Protein AF-A0A318QXX5-F1 (afdb_monomer)

Organism: NCBI:txid2213228

Nearest PDB structures (foldseek):
  4w9m-assembly2_I  TM=5.489E-01  e=1.765E+00  Thermotoga maritima MSB8
  3qf7-assembly3_B  TM=5.297E-01  e=2.917E+00  Thermotoga maritima
  3qg5-assembly1_B  TM=5.501E-01  e=6.599E+00  Thermotoga maritima
  1ri6-assembly1_A  TM=5.074E-01  e=7.027E+00  Escherichia coli

Foldseek 3Di:
DPPPQKWKFKAFPVRHGQPVGGDTDSDPVVSLVVLLVCLVPVLVVDDLRNLWIFMWIQDPVRDTDTDDTNVSSNDDPPD

Mean predicted aligned error: 7.47 Å

Structure (mmCIF, N/CA/C/O backbone):
data_AF-A0A318QXX5-F1
#
_entry.id   AF-A0A318QXX5-F1
#
loop_
_atom_site.group_PDB
_atom_site.id
_atom_site.type_symbol
_atom_site.label_atom_id
_atom_site.label_alt_id
_atom_site.label_comp_id
_atom_site.label_asym_id
_atom_site.label_entity_id
_atom_site.label_seq_id
_atom_site.pdbx_PDB_ins_code
_atom_site.Cartn_x
_atom_site.Cartn_y
_atom_site.Cartn_z
_atom_site.occupancy
_atom_site.B_iso_or_equiv
_atom_site.auth_seq_id
_atom_site.auth_comp_id
_atom_site.auth_asym_id
_atom_site.auth_atom_id
_atom_site.pdbx_PDB_model_num
ATOM 1 N N . MET A 1 1 ? -11.619 1.432 26.383 1.00 39.44 1 MET A N 1
ATOM 2 C CA . MET A 1 1 ? -11.019 2.020 25.165 1.00 39.44 1 MET A CA 1
ATOM 3 C C . MET A 1 1 ? -11.192 1.016 24.041 1.00 39.44 1 MET A C 1
ATOM 5 O O . MET A 1 1 ? -10.592 -0.046 24.108 1.00 39.44 1 MET A O 1
ATOM 9 N N . ALA A 1 2 ? -12.088 1.277 23.085 1.00 45.03 2 ALA A N 1
ATOM 10 C CA . ALA A 1 2 ? -12.274 0.375 21.954 1.00 45.03 2 ALA A CA 1
ATOM 11 C C . ALA A 1 2 ? -10.965 0.333 21.158 1.00 45.03 2 ALA A C 1
ATOM 13 O O . ALA A 1 2 ? -10.545 1.360 20.624 1.00 45.03 2 ALA A O 1
ATOM 14 N N . LEU A 1 3 ? -10.314 -0.832 21.121 1.00 53.16 3 LEU A N 1
ATOM 15 C CA . LEU A 1 3 ? -9.247 -1.135 20.173 1.00 53.16 3 LEU A CA 1
ATOM 16 C C . LEU A 1 3 ? -9.867 -1.009 18.783 1.00 53.16 3 LEU A C 1
ATOM 18 O O . LEU A 1 3 ? -10.463 -1.951 18.264 1.00 53.16 3 LEU A O 1
ATOM 22 N N . ARG A 1 4 ? -9.837 0.201 18.221 1.00 59.62 4 ARG A N 1
ATOM 23 C CA . ARG A 1 4 ? -10.238 0.435 16.839 1.00 59.62 4 ARG A CA 1
ATOM 24 C C . ARG A 1 4 ? -9.331 -0.465 16.014 1.00 59.62 4 ARG A C 1
ATOM 26 O O . ARG A 1 4 ? -8.123 -0.258 16.015 1.00 59.62 4 ARG A O 1
ATOM 33 N N . ARG A 1 5 ? -9.899 -1.512 15.409 1.00 66.94 5 ARG A N 1
ATOM 34 C CA . ARG A 1 5 ? -9.175 -2.381 14.479 1.00 66.94 5 ARG A CA 1
ATOM 35 C C . ARG A 1 5 ? -8.704 -1.500 13.336 1.00 66.94 5 ARG A C 1
ATOM 37 O O . ARG A 1 5 ? -9.492 -1.073 12.497 1.00 66.94 5 ARG A O 1
ATOM 44 N N . THR A 1 6 ? -7.430 -1.165 13.386 1.00 76.94 6 THR A N 1
ATOM 45 C CA . THR A 1 6 ? -6.772 -0.319 12.411 1.00 76.94 6 THR A CA 1
ATOM 46 C C . THR A 1 6 ? -6.478 -1.191 11.199 1.00 76.94 6 THR A C 1
ATOM 48 O O . THR A 1 6 ? -5.570 -2.014 11.240 1.00 76.94 6 THR A O 1
ATOM 51 N N . ILE A 1 7 ? -7.300 -1.079 10.155 1.00 87.56 7 ILE A N 1
ATOM 52 C CA . ILE A 1 7 ? -7.080 -1.815 8.906 1.00 87.56 7 ILE A CA 1
ATOM 53 C C . ILE A 1 7 ? -6.125 -1.006 8.041 1.00 87.56 7 ILE A C 1
ATOM 55 O O . ILE A 1 7 ? -6.318 0.190 7.835 1.00 87.56 7 ILE A O 1
ATOM 59 N N . TYR A 1 8 ? -5.109 -1.669 7.521 1.00 87.94 8 TYR A N 1
ATOM 60 C CA . TYR A 1 8 ? -4.144 -1.130 6.587 1.00 87.94 8 TYR A CA 1
ATOM 61 C C . TYR A 1 8 ? -4.388 -1.731 5.205 1.00 87.94 8 TYR A C 1
ATOM 63 O O . TYR A 1 8 ? -4.859 -2.857 5.086 1.00 87.94 8 TYR A O 1
ATOM 7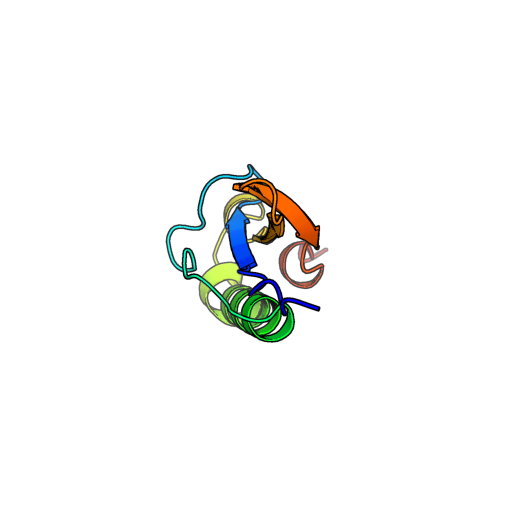1 N N . ARG A 1 9 ? -4.061 -0.992 4.153 1.00 89.00 9 ARG A N 1
ATOM 72 C CA . ARG A 1 9 ? -4.076 -1.484 2.772 1.00 89.00 9 ARG A CA 1
ATOM 73 C C . ARG A 1 9 ? -2.861 -0.963 2.025 1.00 89.00 9 ARG A C 1
ATOM 75 O O . ARG A 1 9 ? -2.291 0.061 2.412 1.00 89.00 9 ARG A O 1
ATOM 82 N N . LEU A 1 10 ? -2.500 -1.648 0.950 1.00 87.81 10 LEU A N 1
ATOM 83 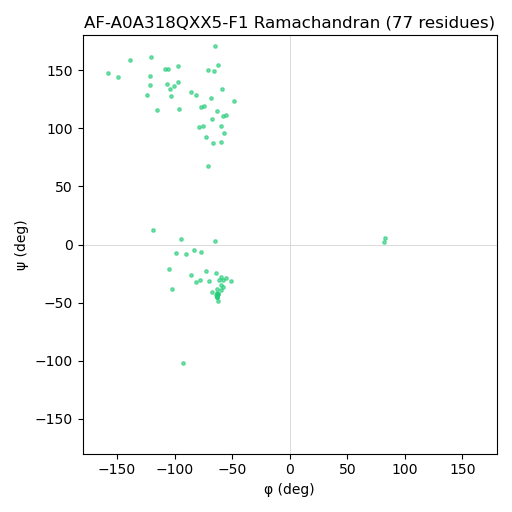C CA . LEU A 1 10 ? -1.414 -1.238 0.070 1.00 87.81 10 LEU A CA 1
ATOM 84 C C . LEU A 1 10 ? -1.989 -0.619 -1.203 1.00 87.81 10 LEU A C 1
ATOM 86 O O . LEU A 1 10 ? -2.852 -1.195 -1.863 1.00 87.81 10 LEU A O 1
ATOM 90 N N . THR A 1 11 ? -1.517 0.575 -1.532 1.00 88.00 11 THR A N 1
ATOM 91 C CA . THR A 1 11 ? -1.898 1.325 -2.731 1.00 88.00 11 THR A CA 1
ATOM 92 C C . THR A 1 11 ? -0.667 1.595 -3.576 1.00 88.00 11 THR A C 1
ATOM 94 O O . THR A 1 11 ? 0.453 1.543 -3.073 1.00 88.00 11 THR A O 1
ATOM 97 N N . GLY A 1 12 ? -0.856 1.915 -4.849 1.00 84.19 12 GLY A N 1
ATOM 98 C CA . GLY A 1 12 ? 0.186 2.537 -5.654 1.00 84.19 12 GLY A CA 1
ATOM 99 C C . GLY A 1 12 ? 0.538 3.939 -5.143 1.00 84.19 12 GLY A C 1
ATOM 100 O O . GLY A 1 12 ? -0.146 4.511 -4.281 1.00 84.19 12 GLY A O 1
ATOM 101 N N . LEU A 1 13 ? 1.611 4.506 -5.694 1.00 76.31 13 LEU A N 1
ATOM 102 C CA . LEU A 1 13 ? 2.037 5.896 -5.478 1.00 76.31 13 LEU A CA 1
ATOM 103 C C . LEU A 1 13 ? 0.985 6.922 -5.915 1.00 76.31 13 LEU A C 1
ATOM 105 O O . LEU A 1 13 ? 0.923 8.025 -5.382 1.00 76.31 13 LEU A O 1
ATOM 109 N N . ASP A 1 14 ? 0.167 6.556 -6.892 1.00 74.88 14 ASP A N 1
ATOM 110 C CA . ASP A 1 14 ? -0.956 7.333 -7.403 1.00 74.88 14 ASP A CA 1
ATOM 111 C C . ASP A 1 14 ? -2.186 7.284 -6.478 1.00 74.88 14 ASP A C 1
ATOM 113 O O . ASP A 1 14 ? -3.157 8.006 -6.691 1.00 74.88 14 ASP A O 1
ATOM 117 N N . GLY A 1 15 ? -2.140 6.464 -5.422 1.00 74.06 15 GLY A N 1
ATOM 118 C CA . GLY A 1 15 ? -3.242 6.271 -4.483 1.00 74.06 15 GLY A CA 1
ATOM 119 C C . GLY A 1 15 ? -4.310 5.291 -4.973 1.00 74.06 15 GLY A C 1
ATOM 120 O O . GLY A 1 15 ? -5.282 5.061 -4.247 1.00 74.06 15 GLY A O 1
ATOM 121 N N . ALA A 1 16 ? -4.135 4.686 -6.153 1.00 79.38 16 ALA A N 1
ATOM 122 C CA . ALA A 1 16 ? -4.983 3.598 -6.624 1.00 79.38 16 ALA A CA 1
ATOM 123 C C . ALA A 1 16 ? -4.722 2.305 -5.831 1.00 79.38 16 ALA A C 1
ATOM 125 O O . ALA A 1 16 ? -3.606 2.082 -5.353 1.00 79.38 16 ALA A O 1
ATOM 126 N N . PRO A 1 17 ? -5.730 1.433 -5.662 1.00 78.12 17 PRO A N 1
ATOM 127 C CA . PRO A 1 17 ? -5.534 0.129 -5.035 1.00 78.12 17 PRO A CA 1
ATOM 128 C C . PRO A 1 17 ? -4.493 -0.687 -5.807 1.00 78.12 17 PRO A C 1
ATOM 130 O O . PRO A 1 17 ? -4.524 -0.757 -7.035 1.00 78.12 17 PRO A O 1
ATOM 133 N N . HIS A 1 18 ? -3.551 -1.299 -5.090 1.00 79.38 18 HIS A N 1
ATOM 134 C CA . HIS A 1 18 ? -2.477 -2.050 -5.728 1.00 79.38 18 HIS A CA 1
ATOM 135 C C . HIS A 1 18 ? -3.009 -3.383 -6.267 1.00 79.38 18 HIS A C 1
ATOM 137 O O . HIS A 1 18 ? -3.420 -4.235 -5.488 1.00 79.38 18 HIS A O 1
ATOM 143 N N . HIS A 1 19 ? -2.930 -3.628 -7.576 1.00 75.88 19 HIS A N 1
ATOM 144 C CA . HIS A 1 19 ? -3.645 -4.738 -8.234 1.00 75.88 19 HIS A CA 1
ATOM 145 C C . HIS A 1 19 ? -3.368 -6.133 -7.641 1.00 75.88 19 HIS A C 1
ATOM 147 O O . HIS A 1 19 ? -4.222 -7.010 -7.704 1.00 75.88 19 HIS A O 1
ATOM 153 N N . VAL A 1 20 ? -2.177 -6.343 -7.071 1.00 78.31 20 VAL A N 1
ATOM 154 C CA . VAL A 1 20 ? -1.774 -7.630 -6.471 1.00 78.31 20 VAL A CA 1
ATOM 155 C C . VAL A 1 20 ? -1.793 -7.630 -4.939 1.00 78.31 20 VAL A C 1
ATOM 157 O O . VAL A 1 20 ? -1.874 -8.685 -4.320 1.00 78.31 20 VAL A O 1
ATOM 160 N N . LEU A 1 21 ? -1.723 -6.457 -4.308 1.00 80.81 21 LEU A N 1
ATOM 161 C CA . LEU A 1 21 ? -1.533 -6.328 -2.856 1.00 80.81 21 LEU A CA 1
ATOM 162 C C . LEU A 1 21 ? -2.704 -5.617 -2.172 1.00 80.81 21 LEU A C 1
ATOM 164 O O . LEU A 1 21 ? -2.580 -5.229 -1.007 1.00 80.81 21 LEU A O 1
ATOM 168 N N . ASP A 1 22 ? -3.823 -5.451 -2.881 1.00 79.12 22 ASP A N 1
ATOM 169 C CA . ASP A 1 22 ? -5.079 -4.902 -2.371 1.00 79.12 22 ASP A CA 1
ATOM 170 C C . ASP A 1 22 ? -5.751 -5.894 -1.410 1.00 79.12 22 ASP A C 1
ATOM 172 O O . ASP A 1 22 ? -6.777 -6.509 -1.688 1.00 79.12 22 ASP A O 1
ATOM 176 N N . ALA A 1 23 ? -5.099 -6.100 -0.270 1.00 83.12 23 ALA A N 1
ATOM 177 C CA . ALA A 1 23 ? -5.565 -6.919 0.830 1.00 83.12 23 ALA A CA 1
ATOM 178 C C . ALA A 1 23 ? -5.670 -6.061 2.103 1.00 83.12 23 ALA A C 1
ATOM 180 O O . ALA A 1 23 ? -4.851 -5.157 2.314 1.00 83.12 23 ALA A O 1
ATOM 181 N N . PRO A 1 24 ? -6.659 -6.328 2.973 1.00 85.19 24 PRO A N 1
ATOM 182 C CA . PRO A 1 24 ? -6.747 -5.694 4.277 1.00 85.19 24 PRO A CA 1
ATOM 183 C C . PRO A 1 24 ? -5.741 -6.335 5.241 1.00 85.19 24 PRO A C 1
ATOM 185 O O . PRO A 1 24 ? -5.830 -7.515 5.573 1.00 85.19 24 PRO A O 1
ATOM 188 N N . TYR A 1 25 ? -4.804 -5.538 5.734 1.00 87.88 25 TYR A N 1
ATOM 189 C CA . TYR A 1 25 ? -3.827 -5.925 6.743 1.00 87.88 25 TYR A CA 1
ATOM 190 C C . TYR A 1 25 ? -4.267 -5.408 8.112 1.00 87.88 25 TYR A C 1
ATOM 192 O O . TYR A 1 25 ? -4.667 -4.260 8.258 1.00 87.88 25 TYR A O 1
ATOM 200 N N . GLU A 1 26 ? -4.156 -6.222 9.152 1.00 84.69 26 GLU A N 1
ATOM 201 C CA . GLU A 1 26 ? -4.484 -5.808 10.527 1.00 84.69 26 GLU A CA 1
ATOM 202 C C . GLU A 1 26 ? -3.341 -5.056 11.229 1.00 84.69 26 GLU A C 1
ATOM 204 O O . GLU A 1 26 ? -3.477 -4.602 12.363 1.00 84.69 26 GLU A O 1
ATOM 209 N N . SER A 1 27 ? -2.179 -4.955 10.580 1.00 85.94 27 SER A N 1
ATOM 210 C CA . SER A 1 27 ? -0.975 -4.342 11.137 1.00 85.94 27 SER A CA 1
ATOM 211 C C . SER A 1 27 ? -0.116 -3.707 10.052 1.00 85.94 27 SER A C 1
ATOM 213 O O . SER A 1 27 ? 0.032 -4.258 8.959 1.00 85.94 27 SER A O 1
ATOM 215 N N . ILE A 1 28 ? 0.519 -2.583 10.394 1.00 84.75 28 ILE A N 1
ATOM 216 C CA . ILE A 1 28 ? 1.449 -1.884 9.499 1.00 84.75 28 ILE A CA 1
ATOM 217 C C . ILE A 1 28 ? 2.636 -2.768 9.105 1.00 84.75 28 ILE A C 1
ATOM 219 O O . ILE A 1 28 ? 3.089 -2.706 7.970 1.00 84.75 28 ILE A O 1
ATOM 223 N N . ASP A 1 29 ? 3.101 -3.629 10.013 1.00 86.56 29 ASP A N 1
ATOM 224 C CA . ASP A 1 29 ? 4.230 -4.524 9.761 1.00 86.56 29 ASP A CA 1
ATOM 225 C C . ASP A 1 29 ? 3.888 -5.585 8.704 1.00 86.56 29 ASP A C 1
ATOM 227 O O . ASP A 1 29 ? 4.660 -5.825 7.781 1.00 86.56 29 ASP A O 1
ATOM 231 N N . ALA A 1 30 ? 2.675 -6.149 8.756 1.00 87.25 30 ALA A N 1
ATOM 232 C CA . ALA A 1 30 ? 2.196 -7.079 7.735 1.00 87.25 30 ALA A CA 1
ATOM 233 C C . ALA A 1 30 ? 2.113 -6.407 6.353 1.00 87.25 30 ALA A C 1
ATOM 235 O O . ALA A 1 30 ? 2.577 -6.981 5.368 1.00 87.25 30 ALA A O 1
ATOM 236 N N . ALA A 1 31 ? 1.613 -5.168 6.302 1.00 87.44 31 ALA A N 1
ATOM 237 C CA . ALA A 1 31 ? 1.578 -4.369 5.081 1.00 87.44 31 ALA A CA 1
ATOM 238 C C . ALA A 1 31 ? 2.999 -4.057 4.563 1.00 87.44 31 ALA A C 1
ATOM 240 O O . ALA A 1 31 ? 3.290 -4.234 3.383 1.00 87.44 31 ALA A O 1
ATOM 241 N N . LEU A 1 32 ? 3.923 -3.660 5.443 1.00 86.00 32 LEU A N 1
ATOM 242 C CA . LEU A 1 32 ? 5.321 -3.388 5.093 1.00 86.00 32 LEU A CA 1
ATOM 243 C C . LEU A 1 32 ? 6.050 -4.631 4.585 1.00 86.00 32 LEU A C 1
ATOM 245 O O . LEU A 1 32 ? 6.802 -4.537 3.618 1.00 86.00 32 LEU A O 1
ATOM 249 N N . ARG A 1 33 ? 5.846 -5.794 5.209 1.00 87.44 33 ARG A N 1
ATOM 250 C CA . ARG A 1 33 ? 6.443 -7.058 4.757 1.00 87.44 33 ARG A CA 1
ATOM 251 C C . ARG A 1 33 ? 5.945 -7.445 3.372 1.00 87.44 33 ARG A C 1
ATOM 253 O O . ARG A 1 33 ? 6.761 -7.783 2.521 1.00 87.44 33 ARG A O 1
ATOM 260 N N . ALA A 1 34 ? 4.640 -7.334 3.127 1.00 87.12 34 ALA A N 1
ATOM 261 C CA . ALA A 1 34 ? 4.066 -7.593 1.811 1.00 87.12 34 ALA A CA 1
ATOM 262 C C . ALA A 1 34 ? 4.609 -6.619 0.752 1.00 87.12 34 ALA A C 1
ATOM 264 O O . ALA A 1 34 ? 5.011 -7.048 -0.328 1.00 87.12 34 ALA A O 1
ATOM 265 N N . ALA A 1 35 ? 4.720 -5.330 1.087 1.00 85.19 35 ALA A N 1
ATOM 266 C CA . ALA A 1 35 ? 5.298 -4.336 0.190 1.00 85.19 35 ALA A CA 1
ATOM 267 C C . ALA A 1 35 ? 6.784 -4.598 -0.110 1.00 85.19 35 ALA A C 1
ATOM 269 O O . ALA A 1 35 ? 7.198 -4.539 -1.264 1.00 85.19 35 ALA A O 1
ATOM 270 N N . ASN A 1 36 ? 7.586 -4.945 0.903 1.00 84.25 36 ASN A N 1
ATOM 271 C CA . ASN A 1 36 ? 8.990 -5.320 0.710 1.00 84.25 36 ASN A CA 1
ATOM 272 C C . ASN A 1 36 ? 9.128 -6.586 -0.141 1.00 84.25 36 ASN A C 1
ATOM 274 O O . ASN A 1 36 ? 9.930 -6.603 -1.066 1.00 84.25 36 ASN A O 1
ATOM 278 N N . SER A 1 37 ? 8.328 -7.619 0.131 1.00 84.81 37 SER A N 1
ATOM 279 C CA . SER A 1 37 ? 8.358 -8.869 -0.633 1.00 84.81 37 SER A CA 1
ATOM 280 C C . SER A 1 37 ? 7.962 -8.654 -2.095 1.00 84.81 37 SER A C 1
ATOM 282 O O . SER A 1 37 ? 8.579 -9.222 -2.993 1.00 84.81 37 SER A O 1
ATOM 284 N N . TRP A 1 38 ? 6.987 -7.780 -2.355 1.00 83.31 38 TRP A N 1
ATOM 285 C CA . TRP A 1 38 ? 6.661 -7.364 -3.715 1.00 83.31 38 TRP A CA 1
ATOM 286 C 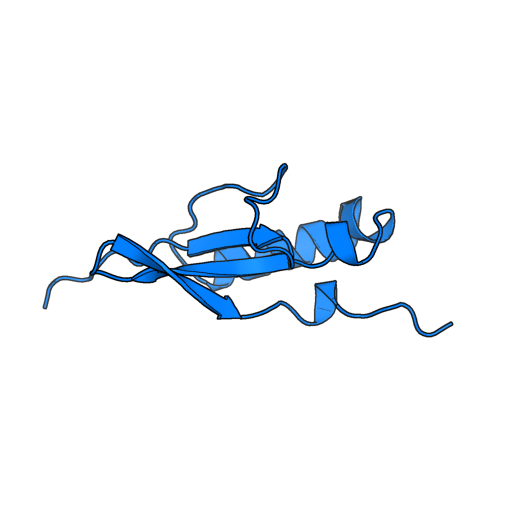C . TRP A 1 38 ? 7.824 -6.644 -4.379 1.00 83.31 38 TRP A C 1
ATOM 288 O O . TRP A 1 38 ? 8.198 -6.980 -5.498 1.00 83.31 38 TRP A O 1
ATOM 298 N N . CYS A 1 39 ? 8.403 -5.679 -3.673 1.00 78.88 39 CYS A N 1
ATOM 299 C CA . CYS A 1 39 ? 9.505 -4.870 -4.153 1.00 78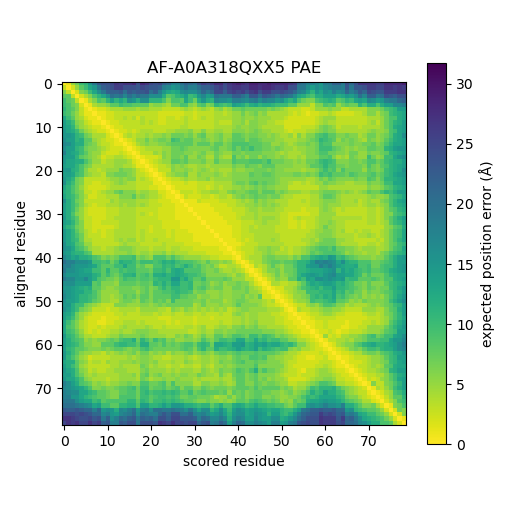.88 39 CYS A CA 1
ATOM 300 C C . CYS A 1 39 ? 10.749 -5.685 -4.519 1.00 78.88 39 CYS A C 1
ATOM 302 O O . CYS A 1 39 ? 11.400 -5.350 -5.504 1.00 78.88 39 CYS A O 1
ATOM 304 N N . ASP A 1 40 ? 11.056 -6.711 -3.725 1.00 79.81 40 ASP A N 1
ATOM 305 C CA . ASP A 1 40 ? 12.180 -7.636 -3.899 1.00 79.81 40 ASP A CA 1
ATOM 306 C C . ASP A 1 40 ? 11.903 -8.698 -4.977 1.00 79.81 40 ASP A C 1
ATOM 308 O O . ASP A 1 40 ? 12.806 -9.139 -5.677 1.00 79.81 40 ASP A O 1
ATOM 312 N N . GLY A 1 41 ? 10.636 -9.078 -5.160 1.00 78.94 41 GLY A N 1
ATOM 313 C CA . GLY A 1 41 ? 10.213 -10.034 -6.179 1.00 78.94 41 GLY A CA 1
ATOM 314 C C . GLY A 1 41 ? 9.787 -9.369 -7.490 1.00 78.94 41 GLY A C 1
ATOM 315 O O . GLY A 1 41 ? 10.596 -8.992 -8.337 1.00 78.94 41 GLY A O 1
ATOM 316 N N . GLN A 1 42 ? 8.470 -9.278 -7.695 1.00 69.75 42 GLN A N 1
ATOM 317 C CA . GLN A 1 42 ? 7.868 -8.853 -8.968 1.00 69.75 42 GLN A CA 1
ATOM 318 C C . GLN A 1 42 ? 8.085 -7.361 -9.264 1.00 69.75 42 GLN A C 1
ATOM 320 O O . GLN A 1 42 ? 8.257 -6.978 -10.421 1.00 69.75 42 GLN A O 1
ATOM 325 N N . GLY A 1 43 ? 8.151 -6.537 -8.218 1.00 67.44 43 GLY A N 1
ATOM 326 C CA . GLY A 1 43 ? 8.351 -5.095 -8.288 1.00 67.44 43 GLY A CA 1
ATOM 327 C C . GLY A 1 43 ? 9.705 -4.680 -8.865 1.00 67.44 43 GLY A C 1
ATOM 328 O O . GLY A 1 43 ? 9.780 -3.605 -9.451 1.00 67.44 43 GLY A O 1
ATOM 329 N N . LEU A 1 44 ? 10.747 -5.523 -8.795 1.00 68.00 44 LEU A N 1
ATOM 330 C CA . LEU A 1 44 ? 12.044 -5.260 -9.444 1.00 68.00 44 LEU A CA 1
ATOM 331 C C . LEU A 1 44 ? 11.938 -5.142 -10.970 1.00 68.00 44 LEU A C 1
ATOM 333 O O . LEU A 1 44 ? 12.730 -4.437 -11.590 1.00 68.00 44 LEU A O 1
ATOM 337 N N . ARG A 1 45 ? 10.980 -5.845 -11.587 1.00 68.88 45 ARG A N 1
ATOM 338 C CA . ARG A 1 45 ? 10.772 -5.836 -13.046 1.00 68.88 45 ARG A CA 1
ATOM 339 C C . ARG A 1 45 ? 9.800 -4.746 -13.499 1.00 68.88 45 AR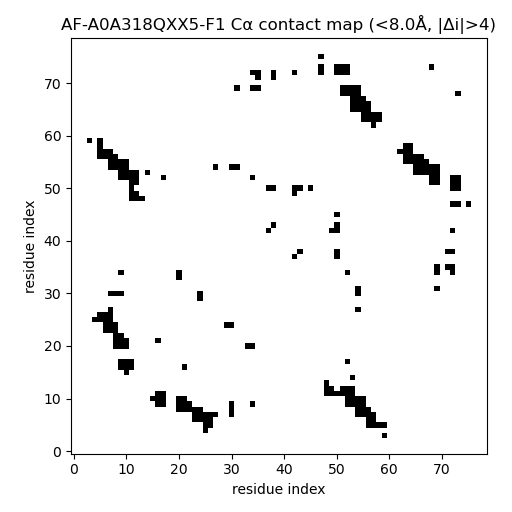G A C 1
ATOM 341 O O . ARG A 1 45 ? 9.642 -4.540 -14.699 1.00 68.88 45 ARG A O 1
ATOM 348 N N . CYS A 1 46 ? 9.146 -4.080 -12.553 1.00 68.69 46 CYS A N 1
ATOM 349 C CA . CYS A 1 46 ? 8.134 -3.067 -12.795 1.00 68.69 46 CYS A CA 1
ATOM 350 C C . CYS A 1 46 ? 8.729 -1.654 -12.731 1.00 68.69 46 CYS A C 1
ATOM 352 O O . CYS A 1 46 ? 9.718 -1.388 -12.049 1.00 68.69 46 CYS A O 1
ATOM 354 N N . THR A 1 47 ? 8.098 -0.717 -13.434 1.00 70.69 47 THR A N 1
ATOM 355 C CA . THR A 1 47 ? 8.417 0.712 -13.365 1.00 70.69 47 THR A CA 1
ATOM 356 C C . THR A 1 47 ? 8.186 1.273 -11.962 1.00 70.69 47 THR A C 1
ATOM 358 O O . THR A 1 47 ? 7.328 0.788 -11.236 1.00 70.69 47 THR A O 1
ATOM 361 N N . ILE A 1 48 ? 8.884 2.350 -11.581 1.00 68.88 48 ILE A N 1
ATOM 362 C CA . ILE A 1 48 ? 8.721 3.022 -10.270 1.00 68.88 48 ILE A CA 1
ATOM 363 C C . ILE A 1 48 ? 7.266 3.365 -9.933 1.00 68.88 48 ILE A C 1
ATOM 365 O O . ILE A 1 48 ? 6.896 3.338 -8.765 1.00 68.88 48 ILE A O 1
ATOM 369 N N . LYS A 1 49 ? 6.433 3.660 -10.936 1.00 67.00 49 LYS A N 1
ATOM 370 C CA . LYS A 1 49 ? 4.997 3.890 -10.734 1.00 67.00 49 LYS A CA 1
ATOM 371 C C . LYS A 1 49 ? 4.263 2.652 -10.211 1.00 67.00 49 LYS A C 1
ATOM 373 O O . LYS A 1 49 ? 3.453 2.784 -9.305 1.00 67.00 49 LYS A O 1
ATOM 378 N N . ASP A 1 50 ? 4.579 1.483 -10.753 1.00 67.81 50 ASP A N 1
ATOM 379 C CA . ASP A 1 50 ? 3.981 0.193 -10.388 1.00 67.81 50 ASP A CA 1
ATOM 380 C C . ASP A 1 50 ? 4.679 -0.456 -9.183 1.00 67.81 50 ASP A C 1
ATOM 382 O O . ASP A 1 50 ? 4.088 -1.244 -8.450 1.00 67.81 50 ASP A O 1
ATOM 386 N N . ARG A 1 51 ? 5.958 -0.130 -8.966 1.00 73.62 51 ARG A N 1
ATOM 387 C CA . ARG A 1 51 ? 6.747 -0.579 -7.814 1.00 73.62 51 ARG A CA 1
ATOM 388 C C . ARG A 1 51 ? 6.471 0.260 -6.574 1.00 73.62 51 ARG A C 1
ATOM 390 O O . ARG A 1 51 ? 6.571 -0.249 -5.464 1.00 73.62 51 ARG A O 1
ATOM 397 N N . GLY A 1 52 ? 6.165 1.540 -6.752 1.00 75.94 52 GLY A N 1
ATOM 398 C CA . GLY A 1 52 ? 5.941 2.483 -5.673 1.00 75.94 52 GLY A CA 1
ATOM 399 C C . GLY A 1 52 ? 4.677 2.144 -4.904 1.00 75.94 52 GLY A C 1
ATOM 400 O O . GLY A 1 52 ? 3.569 2.360 -5.385 1.00 75.94 52 GLY A O 1
ATOM 401 N N . ILE A 1 53 ? 4.859 1.637 -3.689 1.00 84.69 53 ILE A N 1
ATOM 402 C CA . ILE A 1 53 ? 3.768 1.253 -2.802 1.00 84.69 53 ILE A CA 1
ATOM 403 C C . ILE A 1 53 ? 3.600 2.314 -1.715 1.00 84.69 53 ILE A C 1
ATOM 405 O O . ILE A 1 53 ? 4.571 2.744 -1.095 1.00 84.69 53 ILE A O 1
ATOM 409 N N . GLY A 1 54 ? 2.358 2.717 -1.467 1.00 87.12 54 GLY A N 1
ATOM 410 C CA . GLY A 1 54 ? 1.922 3.478 -0.305 1.00 87.12 54 GLY A CA 1
ATOM 411 C C . GLY A 1 54 ? 1.140 2.595 0.664 1.00 87.12 54 GLY A C 1
ATOM 412 O O . GLY A 1 54 ? 0.300 1.791 0.270 1.00 87.12 54 GLY A O 1
ATOM 413 N N . VAL A 1 55 ? 1.403 2.751 1.957 1.00 87.56 55 VAL A N 1
ATOM 414 C CA . VAL A 1 55 ? 0.648 2.098 3.028 1.00 87.56 55 VAL A CA 1
ATOM 415 C C . VAL A 1 55 ? -0.406 3.073 3.520 1.00 87.56 55 VAL A C 1
ATOM 417 O O . VAL A 1 55 ? -0.079 4.126 4.077 1.00 87.56 55 VAL A O 1
ATOM 420 N N . GLN A 1 56 ? -1.674 2.721 3.345 1.00 89.69 56 GLN A N 1
ATOM 421 C CA . GLN A 1 56 ? -2.794 3.494 3.863 1.00 89.69 56 GLN A CA 1
ATOM 422 C C . GLN A 1 56 ? -3.426 2.815 5.066 1.00 89.69 56 GLN A C 1
ATOM 424 O O . GLN A 1 56 ? -3.423 1.595 5.177 1.00 89.69 56 GLN A O 1
ATOM 429 N N . VAL A 1 57 ? -4.001 3.620 5.952 1.00 88.44 57 VAL A N 1
ATOM 430 C CA . VAL A 1 57 ? -4.740 3.172 7.124 1.00 88.44 57 VAL A CA 1
ATOM 431 C C . VAL A 1 57 ? -6.166 3.688 7.092 1.00 88.44 57 VAL A C 1
ATOM 433 O O . VAL A 1 57 ? -6.401 4.856 6.778 1.00 88.44 57 VAL A O 1
ATOM 436 N N . LEU A 1 58 ? -7.113 2.826 7.441 1.00 87.00 58 LEU A N 1
ATOM 437 C CA . LEU A 1 58 ? -8.495 3.199 7.663 1.00 87.00 58 LEU A CA 1
ATOM 438 C C . LEU A 1 58 ? -8.585 3.907 9.013 1.00 87.00 58 LEU A C 1
ATOM 440 O O . LEU A 1 58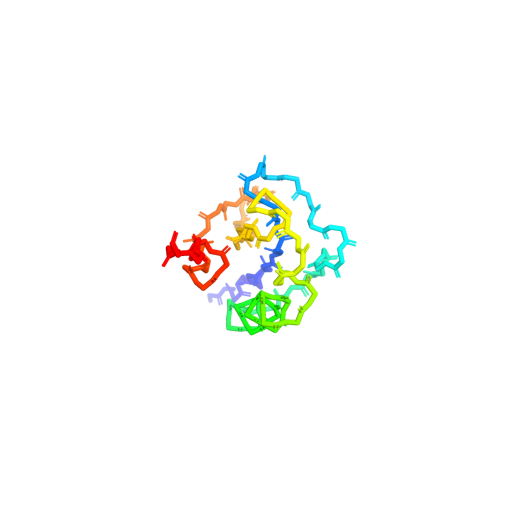 ? -8.553 3.289 10.080 1.00 87.00 58 LEU A O 1
ATOM 444 N N . ALA A 1 59 ? -8.667 5.231 8.970 1.00 80.88 59 ALA A N 1
ATOM 445 C CA . ALA A 1 59 ? -8.933 6.020 10.153 1.00 80.88 59 ALA A CA 1
ATOM 446 C C . ALA A 1 59 ? -10.349 5.712 10.662 1.00 80.88 59 ALA A C 1
ATOM 448 O O . ALA A 1 59 ? -11.264 5.414 9.897 1.00 80.88 59 ALA A O 1
ATOM 449 N N . GLY A 1 60 ? -10.559 5.815 11.977 1.00 76.12 60 GLY A N 1
ATOM 450 C CA . GLY A 1 60 ? -11.853 5.504 12.602 1.00 76.12 60 GLY A CA 1
ATOM 451 C C . GLY A 1 60 ? -13.014 6.429 12.204 1.00 76.12 60 GLY A C 1
ATOM 452 O O . GLY A 1 60 ? -14.100 6.287 12.751 1.00 76.12 60 GLY A O 1
ATOM 453 N N . ASN A 1 61 ? -12.783 7.383 11.299 1.00 80.00 61 ASN A N 1
ATOM 454 C CA . ASN A 1 61 ? -13.795 8.192 10.619 1.00 80.00 61 ASN A CA 1
ATOM 455 C C . ASN A 1 61 ? -14.210 7.605 9.247 1.00 80.00 61 ASN A C 1
ATOM 457 O O . ASN A 1 61 ? -14.959 8.250 8.523 1.00 80.00 61 ASN A O 1
ATOM 461 N N . GLY A 1 62 ? -13.702 6.424 8.871 1.00 81.69 62 GLY A N 1
ATOM 462 C CA . GLY A 1 62 ? -13.971 5.768 7.587 1.00 81.69 62 GLY A CA 1
ATOM 463 C C . GLY A 1 62 ? -13.110 6.267 6.422 1.00 81.69 6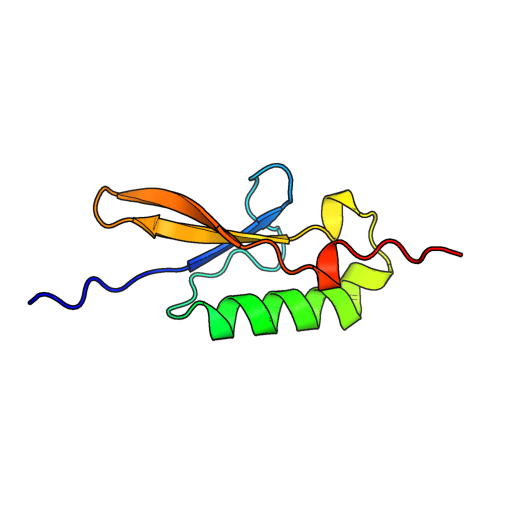2 GLY A C 1
ATOM 464 O O . GLY A 1 62 ? -13.333 5.862 5.286 1.00 81.69 62 GLY A O 1
ATOM 465 N N . THR A 1 63 ? -12.132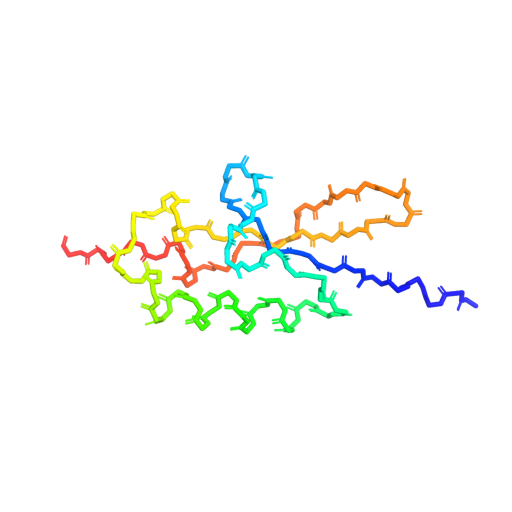 7.141 6.669 1.00 85.00 63 THR A N 1
ATOM 466 C CA . THR A 1 63 ? -11.252 7.678 5.622 1.00 85.00 63 THR A CA 1
ATOM 467 C C . THR A 1 63 ? -9.935 6.911 5.558 1.00 85.00 63 THR A C 1
ATOM 469 O O . THR A 1 63 ? -9.331 6.613 6.587 1.00 85.00 63 THR A O 1
ATOM 472 N N . TRP A 1 64 ? -9.442 6.653 4.349 1.00 86.69 64 TRP A N 1
ATOM 473 C CA . TRP A 1 64 ? -8.097 6.123 4.141 1.00 86.69 64 TRP A CA 1
ATOM 474 C C . TRP A 1 64 ? -7.062 7.242 4.205 1.00 86.69 64 TRP A C 1
ATOM 476 O O . TRP A 1 64 ? -7.199 8.266 3.538 1.00 86.69 64 TRP A O 1
ATOM 486 N N . ARG A 1 65 ? -6.019 7.058 5.012 1.00 85.81 65 ARG A N 1
ATOM 487 C CA . ARG A 1 65 ? -4.917 8.015 5.149 1.00 85.81 65 ARG A CA 1
ATOM 488 C C . ARG A 1 65 ? -3.606 7.322 4.847 1.00 85.81 65 ARG A C 1
ATOM 490 O O . ARG A 1 65 ? -3.325 6.286 5.439 1.00 85.81 65 ARG A O 1
ATOM 497 N N . THR A 1 66 ? -2.794 7.890 3.966 1.00 86.94 66 THR A N 1
ATOM 498 C CA . THR A 1 66 ? -1.444 7.370 3.743 1.00 86.94 66 THR A CA 1
ATOM 499 C C . THR A 1 66 ? -0.580 7.625 4.969 1.00 86.94 66 THR A C 1
ATOM 501 O O . THR A 1 66 ? -0.501 8.751 5.457 1.00 86.94 66 THR A O 1
ATOM 504 N N . VAL A 1 67 ? 0.024 6.560 5.488 1.00 85.75 67 VAL A N 1
ATOM 505 C CA . VAL A 1 67 ? 0.836 6.577 6.711 1.00 85.75 67 VAL A CA 1
ATOM 506 C C . VAL A 1 67 ? 2.317 6.568 6.376 1.00 85.75 67 VAL A C 1
ATOM 508 O O . VAL A 1 67 ? 3.112 7.204 7.057 1.00 85.75 67 VAL A O 1
ATOM 511 N N . CYS A 1 68 ? 2.691 5.808 5.350 1.00 83.31 68 CYS A N 1
ATOM 512 C CA . CYS A 1 68 ? 4.076 5.488 5.047 1.00 83.31 68 CYS A CA 1
ATOM 513 C C . CYS A 1 68 ? 4.210 5.103 3.575 1.00 83.31 68 CYS A C 1
ATOM 515 O O . CYS A 1 68 ? 3.304 4.495 3.008 1.00 83.31 68 CYS A O 1
ATOM 517 N N . TYR A 1 69 ? 5.362 5.416 2.989 1.00 81.12 69 TYR A N 1
ATOM 518 C CA . TYR A 1 69 ? 5.809 4.831 1.734 1.00 81.12 69 TYR A CA 1
ATOM 519 C C . TYR A 1 69 ? 7.072 4.014 2.022 1.00 81.12 69 TYR A C 1
ATOM 521 O O . TYR A 1 69 ? 8.067 4.602 2.452 1.00 81.12 69 TYR A O 1
ATOM 529 N N . PRO A 1 70 ? 7.067 2.682 1.847 1.00 76.94 70 PRO A N 1
ATOM 530 C CA . PRO A 1 70 ? 8.277 1.876 1.939 1.00 76.94 70 PRO A CA 1
ATOM 531 C C . PRO A 1 70 ? 9.360 2.393 0.988 1.00 76.94 70 PRO A C 1
ATOM 533 O O . PRO A 1 70 ? 9.262 2.249 -0.229 1.00 76.94 70 PRO A O 1
ATOM 536 N N . SER A 1 71 ? 10.434 2.947 1.552 1.00 70.69 71 SER A N 1
ATOM 537 C CA . SER A 1 71 ? 11.573 3.490 0.800 1.00 70.69 71 SER A CA 1
ATOM 538 C C . SER A 1 71 ? 12.222 2.448 -0.109 1.00 70.69 71 SER A C 1
ATOM 540 O O . SER A 1 71 ? 12.689 2.786 -1.189 1.00 70.69 71 SER A O 1
ATOM 542 N N . ASN A 1 72 ? 12.179 1.170 0.287 1.00 72.31 72 ASN A N 1
ATOM 543 C CA . ASN A 1 72 ? 12.680 0.055 -0.516 1.00 72.31 72 ASN A CA 1
ATOM 544 C C . ASN A 1 72 ? 11.986 -0.010 -1.895 1.00 72.31 72 ASN A C 1
ATOM 546 O O . ASN A 1 72 ? 12.624 -0.267 -2.908 1.00 72.31 72 ASN A O 1
ATOM 550 N N . CYS A 1 73 ? 10.689 0.317 -1.946 1.00 69.50 73 CYS A N 1
ATOM 551 C CA . CYS A 1 73 ? 9.886 0.401 -3.174 1.00 69.50 73 CYS A CA 1
ATOM 552 C C . CYS A 1 73 ? 10.210 1.622 -4.041 1.00 69.50 73 CYS A C 1
ATOM 554 O O . CYS A 1 73 ? 9.946 1.618 -5.241 1.00 69.50 73 CYS A O 1
ATOM 556 N N . LEU A 1 74 ? 10.775 2.664 -3.432 1.00 68.12 74 LEU A N 1
ATOM 557 C CA . LEU A 1 74 ? 11.098 3.941 -4.067 1.00 68.12 74 LEU A CA 1
ATOM 558 C C . LEU A 1 74 ? 12.564 4.048 -4.480 1.00 68.12 74 LEU A C 1
ATOM 560 O O . LEU A 1 74 ? 12.937 5.018 -5.138 1.00 68.12 74 LEU A O 1
ATOM 564 N N . GLN A 1 75 ? 13.399 3.081 -4.099 1.00 62.81 75 GLN A N 1
ATOM 565 C CA . GLN A 1 75 ? 14.807 3.092 -4.445 1.00 62.81 75 GLN A CA 1
ATOM 566 C C . GLN A 1 75 ? 14.950 2.758 -5.930 1.00 62.81 75 GLN A C 1
ATOM 568 O O . GLN A 1 75 ? 15.003 1.595 -6.342 1.00 62.81 75 GLN A O 1
ATOM 573 N N . THR A 1 76 ? 14.972 3.813 -6.747 1.00 52.31 76 THR A N 1
ATOM 574 C CA . THR A 1 76 ? 15.543 3.781 -8.089 1.00 52.31 76 THR A CA 1
ATOM 575 C C . THR A 1 76 ? 16.908 3.134 -7.947 1.00 52.31 76 THR A C 1
ATOM 577 O O . THR A 1 76 ? 17.720 3.596 -7.142 1.00 52.31 76 THR A O 1
ATOM 580 N N . ALA A 1 77 ? 17.159 2.054 -8.683 1.00 47.78 77 ALA A N 1
ATOM 581 C CA . ALA A 1 77 ? 18.526 1.649 -8.942 1.00 47.78 77 ALA A CA 1
ATOM 582 C C . ALA A 1 77 ? 19.20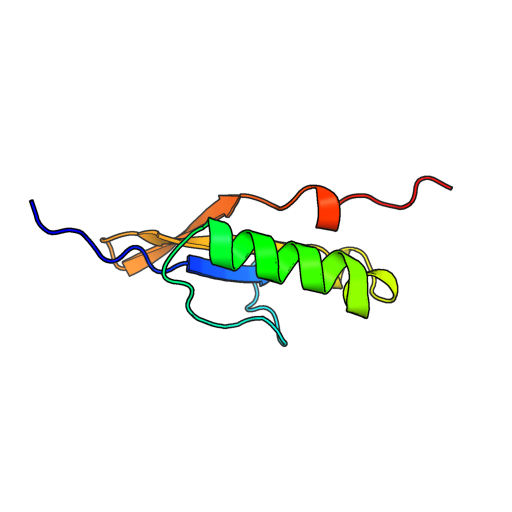0 2.858 -9.606 1.00 47.78 77 ALA A C 1
ATOM 584 O O . ALA A 1 77 ? 18.993 3.117 -10.787 1.00 47.78 77 ALA A O 1
ATOM 585 N N . LEU A 1 78 ? 19.887 3.672 -8.804 1.00 41.16 78 LEU A N 1
ATOM 586 C CA . LEU A 1 78 ? 20.862 4.642 -9.271 1.00 41.16 78 LEU A CA 1
ATOM 587 C C . LEU A 1 78 ? 22.003 3.796 -9.834 1.00 41.16 78 LEU A C 1
ATOM 589 O O . LEU A 1 78 ? 22.899 3.386 -9.099 1.00 41.16 78 LEU A O 1
ATOM 593 N N . ILE A 1 79 ? 21.865 3.440 -11.106 1.00 40.50 79 ILE A N 1
ATOM 594 C CA . ILE A 1 79 ? 22.947 2.996 -11.982 1.00 40.50 79 ILE A CA 1
ATOM 595 C C . ILE A 1 79 ? 23.338 4.169 -12.867 1.00 40.50 79 ILE A C 1
ATOM 597 O O . ILE A 1 79 ? 22.414 4.862 -13.354 1.00 40.50 79 ILE A O 1
#

pLDDT: mean 76.67, std 12.16, range [39.44, 89.69]

Solvent-accessible surface area (backbone atoms only — not comparable to full-atom values): 4584 Å² total; per-residue (Å²): 129,83,80,72,81,47,38,23,38,35,18,26,68,87,65,46,73,23,95,89,50,68,49,85,23,80,38,69,64,60,46,49,52,52,50,50,53,39,29,73,51,69,25,66,82,42,56,63,69,77,19,17,42,26,36,27,33,44,41,99,86,79,45,76,42,81,77,48,61,58,60,78,29,64,59,70,82,87,122

Radius of gyration: 12.85 Å; Cα contacts (8 Å, |Δi|>4): 133; chains: 1; bounding box: 37×18×38 Å

Secondary structure (DSSP, 8-state):
-------EEEEETTSSBPTTT---BSSHHHHHHHHHHHHHTGGGGS-HHHH-EEEEEE-TTS-EEEEE--HHHH-----

Sequence (79 aa):
MALRRTIYRLTGLDGAPHHVLDAPYESIDAALRAANSWCDGQGLRCTIKDRGIGVQVLAGNGTWRTVCYPSNCLQTALI